Protein AF-A0A940EQD2-F1 (afdb_monomer_lite)

Foldseek 3Di:
DPQQWAWPPPWDAPDQQWIKTWIAGPNDIEIEIERGNDPDDDPVVVVVVSVVVSVCVVVDDCPDHHDYDYDD

Secondary structure (DSSP, 8-state):
---SEEE-S--EEEETTEEEEEEEETTEEEEEEEE-S--S--HHHHHHHHHHHHHHHHH----SSSEEEE--

Sequence (72 aa):
MNQAILFNDDLCQKADGIWQLSGFYQGELVVFELKTKVNELTEQIKFDWELQIEDWLEDNEPVQNPVVITLT

pLDDT: mean 90.01, std 7.71, range [49.19, 96.38]

Radius of gyration: 11.38 Å; chains: 1; bounding box: 28×25×28 Å

Structure (mmCIF, N/CA/C/O backbone):
data_AF-A0A940EQD2-F1
#
_entry.id   AF-A0A940EQD2-F1
#
loop_
_atom_site.group_PDB
_atom_site.id
_atom_site.type_symbol
_atom_site.label_atom_id
_atom_site.label_alt_id
_atom_site.label_comp_id
_atom_site.label_asym_id
_atom_site.label_entity_id
_atom_site.label_seq_id
_atom_site.pdbx_PDB_ins_code
_atom_site.Cartn_x
_atom_site.Cartn_y
_atom_site.Cartn_z
_atom_site.occupancy
_atom_site.B_iso_or_equiv
_atom_site.auth_seq_id
_atom_site.auth_comp_id
_atom_site.auth_asym_id
_atom_site.auth_atom_id
_atom_site.pdbx_PDB_model_num
ATOM 1 N N . MET A 1 1 ? 10.384 -14.085 0.025 1.00 49.19 1 MET A N 1
ATOM 2 C CA . MET A 1 1 ? 9.749 -12.808 -0.334 1.00 49.19 1 MET A CA 1
ATOM 3 C C . MET A 1 1 ? 10.860 -11.864 -0.731 1.00 49.19 1 MET A C 1
ATOM 5 O O . MET A 1 1 ? 11.743 -11.617 0.081 1.00 49.19 1 MET A O 1
ATOM 9 N N . ASN A 1 2 ? 10.900 -11.479 -2.000 1.00 60.22 2 ASN A N 1
ATOM 10 C CA . ASN A 1 2 ? 11.752 -10.398 -2.474 1.00 60.22 2 ASN A CA 1
ATOM 11 C C . ASN A 1 2 ? 10.807 -9.202 -2.575 1.00 60.22 2 ASN A C 1
ATOM 13 O O . ASN A 1 2 ? 9.883 -9.276 -3.377 1.00 60.22 2 ASN A O 1
ATOM 17 N N . GLN A 1 3 ? 10.942 -8.196 -1.710 1.00 63.59 3 GLN A N 1
ATOM 18 C CA . GLN A 1 3 ? 10.025 -7.055 -1.740 1.00 63.59 3 GLN A CA 1
ATOM 19 C C . GLN A 1 3 ? 10.149 -6.353 -3.091 1.00 63.59 3 GLN A C 1
ATOM 21 O O . GLN A 1 3 ? 11.229 -5.889 -3.458 1.00 63.59 3 GLN A O 1
ATOM 26 N N . ALA A 1 4 ? 9.050 -6.313 -3.844 1.00 78.81 4 ALA A N 1
ATOM 27 C CA . ALA A 1 4 ? 9.011 -5.680 -5.158 1.00 78.81 4 ALA A CA 1
ATOM 28 C C . ALA A 1 4 ? 9.082 -4.144 -5.059 1.00 78.81 4 ALA A C 1
ATOM 30 O O . ALA A 1 4 ? 9.462 -3.473 -6.020 1.00 78.81 4 ALA A O 1
ATOM 31 N N . ILE A 1 5 ? 8.752 -3.594 -3.887 1.00 89.88 5 ILE A N 1
ATOM 32 C CA . ILE A 1 5 ? 8.665 -2.164 -3.602 1.00 89.88 5 ILE A CA 1
ATOM 33 C C . ILE A 1 5 ? 9.245 -1.834 -2.221 1.00 89.88 5 ILE A C 1
ATOM 35 O O . ILE A 1 5 ? 9.180 -2.640 -1.298 1.00 89.88 5 ILE A O 1
ATOM 39 N N . LEU A 1 6 ? 9.805 -0.629 -2.080 1.00 92.50 6 LEU A N 1
ATOM 40 C CA . LEU A 1 6 ? 10.263 -0.071 -0.807 1.00 92.50 6 LEU A CA 1
ATOM 41 C C . LEU A 1 6 ? 9.373 1.112 -0.402 1.00 92.50 6 LEU A C 1
ATOM 43 O O . LEU A 1 6 ? 9.451 2.175 -1.017 1.00 92.50 6 LEU A O 1
ATOM 47 N N . PHE A 1 7 ? 8.515 0.926 0.601 1.00 93.88 7 PHE A N 1
ATOM 48 C CA . PHE A 1 7 ? 7.574 1.953 1.066 1.00 93.88 7 PHE A CA 1
ATOM 49 C C . PHE A 1 7 ? 8.266 3.081 1.846 1.00 93.88 7 PHE A C 1
ATOM 51 O O . PHE A 1 7 ? 9.201 2.838 2.610 1.00 93.88 7 PHE A O 1
ATOM 58 N N . ASN A 1 8 ? 7.785 4.316 1.674 1.00 93.25 8 ASN A N 1
ATOM 59 C CA . ASN A 1 8 ? 8.367 5.520 2.282 1.00 93.25 8 ASN A CA 1
ATOM 60 C C . ASN A 1 8 ? 7.796 5.875 3.665 1.00 93.25 8 ASN A C 1
ATOM 62 O O . ASN A 1 8 ? 8.198 6.887 4.235 1.00 93.25 8 ASN A O 1
ATOM 66 N N . ASP A 1 9 ? 6.876 5.068 4.203 1.00 90.25 9 ASP A N 1
ATOM 67 C CA . ASP A 1 9 ? 6.187 5.337 5.476 1.00 90.25 9 ASP A CA 1
ATOM 68 C C . ASP A 1 9 ? 5.497 6.719 5.522 1.00 90.25 9 ASP A C 1
ATOM 70 O O . ASP A 1 9 ? 5.464 7.412 6.536 1.00 90.25 9 ASP A O 1
ATOM 74 N N . ASP A 1 10 ? 4.946 7.143 4.387 1.00 93.81 10 ASP A N 1
ATOM 75 C CA . ASP A 1 10 ? 4.298 8.441 4.187 1.00 93.81 10 ASP A CA 1
ATOM 76 C C . ASP A 1 10 ? 2.776 8.315 4.008 1.00 93.81 10 ASP A C 1
ATOM 78 O O . ASP A 1 10 ? 2.128 9.165 3.392 1.00 93.81 10 ASP A O 1
ATOM 82 N N . LEU A 1 11 ? 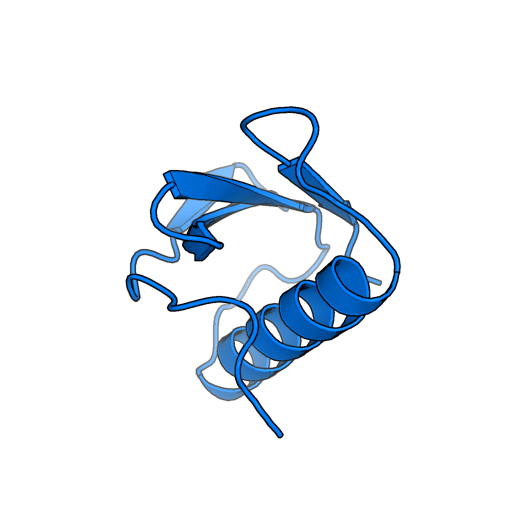2.196 7.245 4.562 1.00 93.44 11 LEU A N 1
ATOM 83 C CA . LEU A 1 11 ? 0.768 6.968 4.480 1.00 93.44 11 LEU A CA 1
ATOM 84 C C . LEU A 1 11 ? -0.048 8.100 5.122 1.00 93.44 11 LEU A C 1
ATOM 86 O O . LEU A 1 11 ? 0.053 8.376 6.318 1.00 93.44 11 LEU A O 1
ATOM 90 N N . CYS A 1 12 ? -0.902 8.736 4.326 1.00 92.81 12 CYS A N 1
ATOM 91 C CA . CYS A 1 12 ? -1.722 9.868 4.734 1.00 92.81 12 CYS A CA 1
ATOM 92 C C . CYS A 1 12 ? -3.141 9.782 4.162 1.00 92.81 12 CYS A C 1
ATOM 94 O O . CYS A 1 12 ? -3.384 9.202 3.104 1.00 92.81 12 CYS A O 1
ATOM 96 N N . GLN A 1 13 ? -4.108 10.375 4.862 1.00 92.38 13 GLN A N 1
ATOM 97 C CA . GLN A 1 13 ? -5.478 10.476 4.368 1.00 92.38 13 GLN A CA 1
ATOM 98 C C . GLN A 1 13 ? -5.610 11.703 3.459 1.00 92.38 13 GLN A C 1
ATOM 100 O O . GLN A 1 13 ? -5.369 12.832 3.888 1.00 92.38 13 GLN A O 1
ATOM 105 N N . LYS A 1 14 ? -6.019 11.493 2.205 1.00 91.12 14 LYS A N 1
ATOM 106 C CA . LYS A 1 14 ? -6.217 12.567 1.219 1.00 91.12 14 LYS A CA 1
ATOM 107 C C . LYS A 1 14 ? -7.644 13.113 1.248 1.00 91.12 14 LYS A C 1
ATOM 109 O O . LYS A 1 14 ? -7.857 14.313 1.090 1.00 91.12 14 LYS A O 1
ATOM 114 N N . ALA A 1 15 ? -8.621 12.227 1.415 1.00 89.75 15 ALA A N 1
ATOM 115 C CA . ALA A 1 15 ? -10.037 12.548 1.552 1.00 89.75 15 ALA A CA 1
ATOM 116 C C . ALA A 1 15 ? -10.752 11.419 2.309 1.00 89.75 15 ALA A C 1
ATOM 118 O O . ALA A 1 15 ? -10.155 10.383 2.603 1.00 89.75 15 ALA A O 1
ATOM 119 N N . ASP A 1 16 ? -12.037 11.603 2.608 1.00 88.44 16 ASP A N 1
ATOM 120 C CA . ASP A 1 16 ? -12.848 10.543 3.210 1.00 88.44 16 ASP A CA 1
ATOM 121 C C . ASP A 1 16 ? -12.830 9.283 2.324 1.00 88.44 16 ASP A C 1
ATOM 123 O O . ASP A 1 16 ? -13.085 9.354 1.118 1.00 88.44 16 ASP A O 1
ATOM 127 N N . GLY A 1 17 ? -12.439 8.149 2.910 1.00 89.94 17 GLY A N 1
ATOM 128 C CA . GLY A 1 17 ? -12.241 6.880 2.202 1.00 89.94 17 GLY A CA 1
ATOM 129 C C . GLY A 1 17 ? -11.111 6.840 1.158 1.00 89.94 17 GLY A C 1
ATOM 130 O O . GLY A 1 17 ? -11.055 5.895 0.368 1.00 89.94 17 GLY A O 1
ATOM 131 N N . ILE A 1 18 ? -10.217 7.839 1.118 1.00 93.31 18 ILE A N 1
ATOM 132 C CA . ILE A 1 18 ? -9.063 7.877 0.206 1.00 93.31 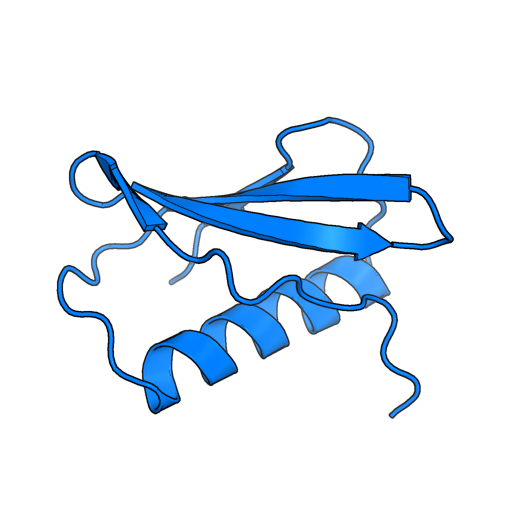18 ILE A CA 1
ATOM 133 C C . ILE A 1 18 ? -7.778 8.106 0.998 1.00 93.31 18 ILE A C 1
ATOM 135 O O . ILE A 1 18 ? -7.560 9.180 1.566 1.00 93.31 18 ILE A O 1
ATOM 139 N N . TRP A 1 19 ? -6.894 7.118 0.949 1.00 94.88 19 TRP A N 1
ATOM 140 C CA . TRP A 1 19 ? -5.554 7.170 1.518 1.00 94.88 19 TRP A CA 1
ATOM 141 C C . TRP A 1 19 ? -4.507 7.214 0.414 1.00 94.88 19 TRP A C 1
ATOM 143 O O . TRP A 1 19 ? -4.761 6.810 -0.719 1.00 94.88 19 TRP A O 1
ATOM 153 N N . GLN A 1 20 ? -3.337 7.740 0.736 1.00 94.94 20 GLN A N 1
ATOM 154 C CA . GLN A 1 20 ? -2.218 7.853 -0.178 1.00 94.94 20 GLN A CA 1
ATOM 155 C C . GLN A 1 20 ? -0.935 7.444 0.530 1.00 94.94 20 GLN A C 1
ATOM 157 O O . GLN A 1 20 ? -0.698 7.883 1.649 1.00 94.94 20 GLN A O 1
ATOM 162 N N . LEU A 1 21 ? -0.105 6.655 -0.143 1.00 95.50 21 LEU A N 1
ATOM 163 C CA . LEU A 1 21 ? 1.278 6.393 0.248 1.00 95.50 21 LEU A CA 1
ATOM 164 C C . LEU A 1 21 ? 2.169 6.370 -0.993 1.00 95.50 21 LEU A C 1
ATOM 166 O O . LEU A 1 21 ? 1.675 6.261 -2.118 1.00 95.50 21 LEU A O 1
ATOM 170 N N . SER A 1 22 ? 3.477 6.425 -0.796 1.00 95.94 22 SER A N 1
ATOM 171 C CA . SER A 1 22 ? 4.454 6.255 -1.858 1.00 95.94 22 SER A CA 1
ATOM 172 C C . SER A 1 22 ? 5.500 5.197 -1.524 1.00 95.94 22 SER A C 1
ATOM 174 O O . SER A 1 22 ? 5.734 4.819 -0.373 1.00 95.94 22 SER A O 1
ATOM 176 N N . GLY A 1 23 ? 6.143 4.698 -2.570 1.00 94.81 23 GLY A N 1
ATOM 177 C CA . GLY A 1 23 ? 7.266 3.787 -2.452 1.00 94.81 23 GLY A CA 1
ATOM 178 C C . GLY A 1 23 ? 8.101 3.763 -3.720 1.00 94.81 23 GLY A C 1
ATOM 179 O O . GLY A 1 23 ? 7.687 4.252 -4.772 1.00 94.81 23 GLY A O 1
ATOM 180 N N . PHE A 1 24 ? 9.298 3.203 -3.612 1.00 93.69 24 PHE A N 1
ATOM 181 C CA . PHE A 1 24 ? 10.194 3.001 -4.739 1.00 93.69 24 PHE A CA 1
ATOM 182 C C . PHE A 1 24 ? 9.982 1.617 -5.343 1.00 93.69 24 PHE A C 1
ATOM 184 O O . PHE A 1 24 ? 10.325 0.610 -4.725 1.00 93.69 24 PHE A O 1
ATOM 191 N N . TYR A 1 25 ? 9.454 1.580 -6.563 1.00 92.12 25 TYR A N 1
ATOM 192 C CA . TYR A 1 25 ? 9.314 0.372 -7.373 1.00 92.12 25 TYR A CA 1
ATOM 193 C C . TYR A 1 25 ? 10.305 0.457 -8.535 1.00 92.12 25 TYR A C 1
ATOM 195 O O . TYR A 1 25 ? 10.302 1.429 -9.284 1.00 92.12 25 TYR A O 1
ATOM 203 N N . GLN A 1 26 ? 11.216 -0.516 -8.642 1.00 89.38 26 GLN A N 1
ATOM 204 C CA . GLN A 1 26 ? 12.287 -0.541 -9.657 1.00 89.38 26 GLN A CA 1
ATOM 205 C C . GLN A 1 26 ? 13.140 0.752 -9.743 1.00 89.38 26 GLN A C 1
ATOM 207 O O . GLN A 1 26 ? 13.706 1.075 -10.783 1.00 89.38 26 GLN A O 1
ATOM 212 N N . GLY A 1 27 ? 13.276 1.482 -8.629 1.00 89.06 27 GLY A N 1
ATOM 213 C CA . GLY A 1 27 ? 14.042 2.734 -8.557 1.00 89.06 27 GLY A CA 1
ATOM 214 C C . GLY A 1 27 ? 13.254 3.993 -8.931 1.00 89.06 27 GLY A C 1
ATOM 215 O O . GLY A 1 27 ? 13.798 5.092 -8.827 1.00 89.06 27 GLY A O 1
ATOM 216 N N . GLU A 1 28 ? 11.980 3.860 -9.296 1.00 90.94 28 GLU A N 1
ATOM 217 C CA . GLU A 1 28 ? 11.081 4.980 -9.563 1.00 90.94 28 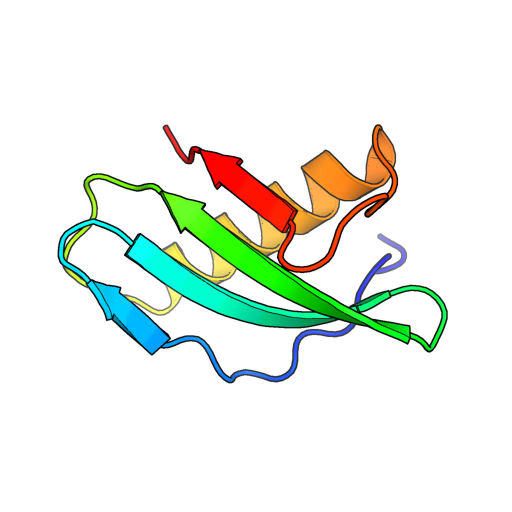GLU A CA 1
ATOM 218 C C . GLU A 1 28 ? 10.127 5.212 -8.389 1.00 90.94 28 GLU A C 1
ATOM 220 O O . GLU A 1 28 ? 9.660 4.270 -7.748 1.00 90.94 28 GLU A O 1
ATOM 225 N N . LEU A 1 29 ? 9.838 6.484 -8.098 1.00 94.56 29 LEU A N 1
ATOM 226 C CA . LEU A 1 29 ? 8.865 6.856 -7.074 1.00 94.56 29 LEU A CA 1
ATOM 227 C C . LEU A 1 29 ? 7.447 6.653 -7.616 1.00 94.56 29 LEU A C 1
ATOM 229 O O . LEU A 1 29 ? 7.012 7.363 -8.526 1.00 94.56 29 LEU A O 1
ATOM 233 N N . VAL A 1 30 ? 6.708 5.735 -7.006 1.00 95.12 30 VAL A N 1
ATOM 234 C CA . VAL A 1 30 ? 5.315 5.436 -7.338 1.00 95.12 30 VAL A CA 1
ATOM 235 C C . VAL A 1 30 ? 4.424 5.864 -6.180 1.00 95.12 30 VAL A C 1
ATOM 237 O O . VAL A 1 30 ? 4.709 5.561 -5.023 1.00 95.12 30 VAL A O 1
ATOM 240 N N . VAL A 1 31 ? 3.345 6.581 -6.492 1.00 96.38 31 VAL A N 1
ATOM 241 C CA . VAL A 1 31 ? 2.320 6.971 -5.520 1.00 96.38 31 VAL A CA 1
ATOM 242 C C . VAL A 1 31 ? 1.111 6.061 -5.693 1.00 96.38 31 VAL A C 1
ATOM 244 O O . VAL A 1 31 ? 0.608 5.894 -6.803 1.00 96.38 31 VAL A O 1
ATOM 247 N N . PHE A 1 32 ? 0.621 5.506 -4.591 1.00 95.44 32 PHE A N 1
ATOM 248 C CA . PHE A 1 32 ? -0.574 4.675 -4.535 1.00 95.44 32 PHE A CA 1
ATOM 249 C C . PHE A 1 32 ? -1.697 5.445 -3.854 1.00 95.44 32 PHE A C 1
ATOM 251 O O . PHE A 1 32 ? -1.531 5.968 -2.755 1.00 95.44 32 PHE A O 1
ATOM 258 N N . GLU A 1 33 ? -2.852 5.505 -4.507 1.00 96.00 33 GLU A N 1
ATOM 259 C CA . GLU A 1 33 ? -4.107 5.985 -3.945 1.00 96.00 33 GLU A CA 1
ATOM 260 C C . GLU A 1 33 ? -5.002 4.795 -3.613 1.00 96.00 33 GLU A C 1
ATOM 262 O O . GLU A 1 33 ? -5.477 4.075 -4.494 1.00 96.00 33 GLU A O 1
ATOM 267 N N . LEU A 1 34 ? -5.249 4.612 -2.324 1.00 94.81 34 LEU A N 1
ATOM 268 C CA . LEU A 1 34 ? -6.023 3.524 -1.761 1.00 94.81 34 LEU A CA 1
ATOM 269 C C . LEU A 1 34 ? -7.448 3.995 -1.480 1.00 94.81 34 LEU A C 1
ATOM 271 O O . LEU A 1 34 ? -7.681 4.860 -0.634 1.00 94.81 34 LEU A O 1
ATOM 275 N N . LYS A 1 35 ? -8.418 3.409 -2.177 1.00 94.69 35 LYS A N 1
ATOM 276 C CA . LYS A 1 35 ? -9.845 3.612 -1.911 1.00 94.69 35 LYS A CA 1
ATOM 277 C C . LYS A 1 35 ? -10.324 2.542 -0.947 1.00 94.69 35 LYS A C 1
ATOM 279 O O . LYS A 1 35 ? -10.269 1.363 -1.278 1.00 94.69 35 LYS A O 1
ATOM 284 N N . THR A 1 36 ? -10.811 2.945 0.219 1.00 92.62 36 THR A N 1
ATOM 285 C CA . THR A 1 36 ? -11.253 2.031 1.281 1.00 92.62 36 THR A CA 1
ATOM 286 C C . THR A 1 36 ? -12.417 2.629 2.066 1.00 92.62 36 THR A C 1
ATOM 288 O O . THR A 1 36 ? -12.645 3.835 2.048 1.00 92.62 36 THR A O 1
ATOM 291 N N . LYS A 1 37 ? -13.172 1.782 2.770 1.00 89.38 37 LYS A N 1
ATOM 292 C CA . LYS A 1 37 ? -14.183 2.212 3.757 1.00 89.38 37 LYS A CA 1
ATOM 293 C C . LYS A 1 37 ? -13.604 2.364 5.165 1.00 89.38 37 LYS A C 1
ATOM 295 O O . LYS A 1 37 ? -14.326 2.713 6.096 1.00 89.38 37 LYS A O 1
ATOM 300 N N . VAL A 1 38 ? -12.328 2.029 5.331 1.00 87.19 38 VAL A N 1
ATOM 301 C CA . VAL A 1 38 ? -11.617 2.097 6.601 1.00 87.19 38 VAL A CA 1
ATOM 302 C C . VAL A 1 38 ? -11.210 3.543 6.872 1.00 87.19 38 VAL A C 1
ATOM 304 O O . VAL A 1 38 ? -10.450 4.150 6.115 1.00 87.19 38 VAL A O 1
ATOM 307 N N . ASN A 1 39 ? -11.723 4.077 7.979 1.00 82.12 39 ASN A N 1
ATOM 308 C CA . ASN A 1 39 ? -11.504 5.465 8.389 1.00 82.12 39 ASN A CA 1
ATOM 309 C C . ASN A 1 39 ? -10.484 5.609 9.525 1.00 82.12 39 ASN A C 1
ATOM 311 O O . ASN A 1 39 ? -10.056 6.722 9.812 1.00 82.12 39 ASN A O 1
ATOM 315 N N . GLU A 1 40 ? -10.095 4.506 10.165 1.00 85.25 40 GLU A N 1
ATOM 316 C CA . GLU A 1 40 ? -9.092 4.492 11.228 1.00 85.25 40 GLU A CA 1
ATOM 317 C C . GLU A 1 40 ? -7.865 3.715 10.759 1.00 85.25 40 GLU A C 1
ATOM 319 O O . GLU A 1 40 ? -7.980 2.578 10.301 1.00 85.25 40 GLU A O 1
ATOM 324 N N . LEU A 1 41 ? -6.695 4.340 10.868 1.00 88.19 41 LEU A N 1
ATOM 325 C CA . LEU A 1 41 ? -5.429 3.719 10.515 1.00 88.19 41 LEU A CA 1
ATOM 326 C C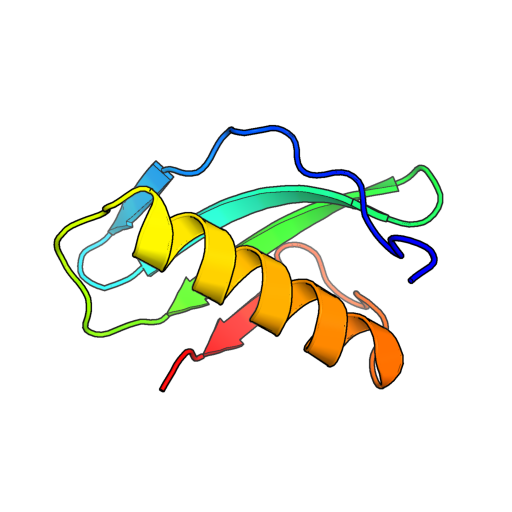 . LEU A 1 41 ? -4.797 3.096 11.759 1.00 88.19 41 LEU A C 1
ATOM 328 O O . LEU A 1 41 ? -4.435 3.801 12.700 1.00 88.19 41 LEU A O 1
ATOM 332 N N . THR A 1 42 ? -4.627 1.778 11.735 1.00 92.00 42 THR A N 1
ATOM 333 C CA . THR A 1 42 ? -3.799 1.043 12.698 1.00 92.00 42 THR A CA 1
ATOM 334 C C . THR A 1 42 ? -2.553 0.513 11.997 1.00 92.00 42 THR A C 1
ATOM 336 O O . THR A 1 42 ? -2.528 0.395 10.772 1.00 92.00 42 THR A O 1
ATOM 339 N N . GLU A 1 43 ? -1.519 0.156 12.760 1.00 90.50 43 GLU A N 1
ATOM 340 C CA . GLU A 1 43 ? -0.316 -0.468 12.191 1.00 90.50 43 GLU A CA 1
ATOM 341 C C . GLU A 1 43 ? -0.657 -1.757 11.433 1.00 90.50 43 GLU A C 1
ATOM 343 O O . GLU A 1 43 ? -0.153 -1.973 10.339 1.00 90.50 43 GLU A O 1
ATOM 348 N N . GLN A 1 44 ? -1.578 -2.570 11.959 1.00 92.62 44 GLN A N 1
ATOM 349 C CA . GLN A 1 44 ? -2.045 -3.779 11.280 1.00 92.62 44 GLN A CA 1
ATOM 350 C C . GLN A 1 44 ? -2.678 -3.460 9.918 1.00 92.62 44 GLN A C 1
ATOM 352 O O . GLN A 1 44 ? -2.322 -4.077 8.923 1.00 92.62 44 GLN A O 1
ATOM 357 N N . ILE A 1 45 ? -3.566 -2.463 9.866 1.00 92.12 45 ILE A N 1
ATOM 358 C CA . ILE A 1 45 ? -4.228 -2.034 8.626 1.00 92.12 45 ILE A CA 1
ATOM 359 C C . ILE A 1 45 ? -3.205 -1.517 7.613 1.00 92.12 45 ILE A C 1
ATOM 361 O O . ILE A 1 45 ? -3.300 -1.829 6.430 1.00 92.12 45 ILE A O 1
ATOM 365 N N . LYS A 1 46 ? -2.210 -0.754 8.076 1.00 92.00 46 LYS A N 1
ATOM 366 C CA . LYS A 1 46 ? -1.114 -0.284 7.230 1.00 92.00 46 LYS A CA 1
ATOM 367 C C . LYS A 1 46 ? -0.364 -1.460 6.595 1.00 92.00 46 LYS A C 1
ATOM 369 O O . LYS A 1 46 ? -0.208 -1.471 5.378 1.00 92.00 46 LYS A O 1
ATOM 374 N N . PHE A 1 47 ? 0.051 -2.445 7.394 1.00 91.88 47 PHE A N 1
ATOM 375 C CA . PHE A 1 47 ? 0.748 -3.628 6.882 1.00 91.88 47 PHE A CA 1
ATOM 376 C C . PHE A 1 47 ? -0.129 -4.441 5.920 1.00 91.88 47 PHE A C 1
ATOM 378 O O . PHE A 1 47 ? 0.355 -4.881 4.883 1.00 91.88 47 PHE A O 1
ATOM 385 N N . ASP A 1 48 ? -1.424 -4.590 6.210 1.00 93.00 48 ASP A N 1
ATOM 386 C CA . ASP A 1 48 ? -2.367 -5.275 5.316 1.00 93.00 48 ASP A CA 1
ATOM 387 C C . ASP A 1 48 ? -2.498 -4.561 3.958 1.00 93.00 48 ASP A C 1
ATOM 389 O O . ASP A 1 48 ? -2.671 -5.209 2.925 1.00 93.00 48 ASP A O 1
ATOM 393 N N . TRP A 1 49 ? -2.424 -3.227 3.934 1.00 93.62 49 TRP A N 1
ATOM 394 C CA . TRP A 1 49 ? -2.456 -2.452 2.690 1.00 93.62 49 TRP A CA 1
ATOM 395 C C . TRP A 1 49 ? -1.147 -2.553 1.915 1.00 93.62 49 TRP A C 1
ATOM 397 O O . TRP A 1 49 ? -1.185 -2.725 0.701 1.00 93.62 49 TRP A O 1
ATOM 407 N N . GLU A 1 50 ? -0.006 -2.482 2.599 1.00 93.12 50 GLU A N 1
ATOM 408 C CA . GLU A 1 50 ? 1.314 -2.691 1.996 1.00 93.12 50 GLU A CA 1
ATOM 409 C C . GL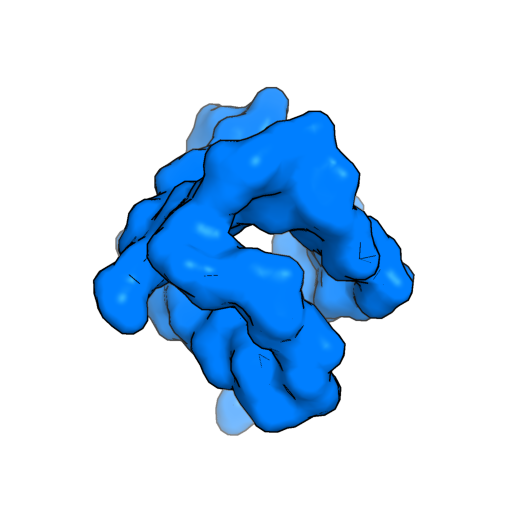U A 1 50 ? 1.407 -4.076 1.336 1.00 93.12 50 GLU A C 1
ATOM 411 O O . GLU A 1 50 ? 1.822 -4.170 0.182 1.00 93.12 50 GLU A O 1
ATOM 416 N N . LEU A 1 51 ? 0.910 -5.125 2.003 1.00 92.25 51 LEU A N 1
ATOM 417 C CA . LEU A 1 51 ? 0.826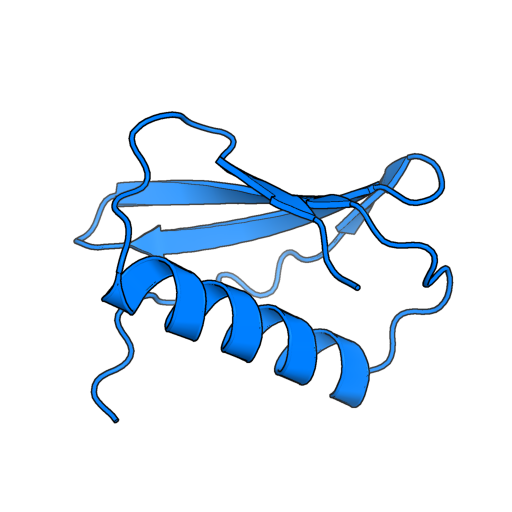 -6.479 1.443 1.00 92.25 51 LEU A CA 1
ATOM 418 C C . LEU A 1 51 ? -0.069 -6.545 0.201 1.00 92.25 51 LEU A C 1
ATOM 420 O O . LEU A 1 51 ? 0.328 -7.120 -0.804 1.00 92.25 51 LEU A O 1
ATOM 424 N N . GLN A 1 52 ? -1.246 -5.914 0.224 1.00 92.88 52 GLN A N 1
ATOM 425 C CA . GLN A 1 52 ? -2.128 -5.884 -0.951 1.00 92.88 52 GLN A CA 1
ATOM 426 C C . GLN A 1 52 ? -1.515 -5.134 -2.141 1.00 92.88 52 GLN A C 1
ATOM 428 O O . GLN A 1 52 ? -1.782 -5.480 -3.291 1.00 92.88 52 GLN A O 1
ATOM 433 N N . ILE A 1 53 ? -0.710 -4.099 -1.886 1.00 92.75 53 ILE A N 1
ATOM 434 C CA . ILE A 1 53 ? 0.031 -3.392 -2.937 1.00 92.75 53 ILE A CA 1
ATOM 435 C C . ILE A 1 53 ? 1.136 -4.287 -3.497 1.00 92.75 53 ILE A C 1
ATOM 437 O O . ILE A 1 53 ? 1.298 -4.341 -4.713 1.00 92.75 53 ILE A O 1
ATOM 441 N N . GLU A 1 54 ? 1.879 -4.988 -2.635 1.00 91.06 54 GLU A N 1
ATOM 442 C CA . GLU A 1 54 ? 2.893 -5.960 -3.057 1.00 91.06 54 GLU A CA 1
ATOM 443 C C . GLU A 1 54 ? 2.275 -7.066 -3.923 1.00 91.06 54 GLU A C 1
ATOM 445 O O . GLU A 1 54 ? 2.748 -7.276 -5.038 1.00 91.06 54 GLU A O 1
ATOM 450 N N . ASP A 1 55 ? 1.177 -7.680 -3.472 1.00 91.56 55 ASP A N 1
ATOM 451 C CA . ASP A 1 55 ? 0.439 -8.701 -4.226 1.00 91.56 55 ASP A CA 1
ATOM 452 C C . ASP A 1 55 ? -0.033 -8.155 -5.585 1.00 91.56 55 ASP A C 1
ATOM 454 O O . ASP A 1 55 ? 0.098 -8.809 -6.618 1.00 91.56 55 ASP A O 1
ATOM 458 N N . TRP A 1 56 ? -0.541 -6.916 -5.622 1.00 91.88 56 TRP A N 1
ATOM 459 C CA . TRP A 1 56 ? -0.953 -6.281 -6.876 1.00 91.88 56 TRP A CA 1
ATOM 460 C C . TRP A 1 56 ? 0.221 -6.094 -7.848 1.00 91.88 56 TRP A C 1
ATOM 462 O O . TRP A 1 56 ? 0.040 -6.280 -9.054 1.00 91.88 56 TRP A O 1
ATOM 472 N N . LEU A 1 57 ? 1.411 -5.758 -7.339 1.00 91.38 57 LEU A N 1
ATOM 473 C CA . LEU A 1 57 ? 2.639 -5.574 -8.121 1.00 91.38 57 LEU A CA 1
ATOM 474 C C . LEU A 1 57 ? 3.253 -6.891 -8.627 1.00 91.38 57 LEU A C 1
ATOM 476 O O . LEU A 1 57 ? 4.136 -6.840 -9.486 1.00 91.38 57 LEU A O 1
ATOM 480 N N . GLU A 1 58 ? 2.821 -8.055 -8.125 1.00 90.00 58 GLU A N 1
ATOM 481 C CA . GLU A 1 58 ? 3.230 -9.352 -8.685 1.00 90.00 58 GLU A CA 1
ATOM 482 C C . GLU A 1 58 ? 2.589 -9.602 -10.059 1.00 90.00 58 GLU A C 1
ATOM 484 O O . GLU A 1 58 ? 3.238 -10.139 -10.959 1.00 90.00 58 GLU A O 1
ATOM 489 N N . ASP A 1 59 ? 1.338 -9.167 -10.235 1.00 90.44 59 ASP A N 1
ATOM 490 C CA . ASP A 1 59 ? 0.556 -9.376 -11.459 1.00 90.44 59 ASP A CA 1
ATOM 491 C C . ASP A 1 59 ? 0.471 -8.128 -12.359 1.00 90.44 59 ASP A C 1
ATOM 493 O O . ASP A 1 59 ? 0.071 -8.227 -13.523 1.00 90.44 59 ASP A O 1
ATOM 497 N N . ASN A 1 60 ? 0.807 -6.941 -11.840 1.00 90.81 60 ASN A N 1
ATOM 498 C CA . ASN A 1 60 ? 0.610 -5.662 -12.526 1.00 90.81 60 ASN A CA 1
ATOM 499 C C . ASN A 1 60 ? 1.832 -4.744 -12.419 1.00 90.81 60 ASN A C 1
ATOM 501 O O . ASN A 1 60 ? 2.570 -4.754 -11.439 1.00 90.81 60 ASN A O 1
ATOM 505 N N . GLU A 1 61 ? 1.985 -3.863 -13.408 1.00 89.69 61 GLU A N 1
ATOM 506 C CA . GLU A 1 61 ? 2.974 -2.786 -13.381 1.00 89.69 61 GLU A CA 1
ATOM 507 C C . GLU A 1 61 ? 2.292 -1.422 -13.166 1.00 89.69 61 GLU A C 1
ATOM 509 O O . GLU A 1 61 ? 1.187 -1.185 -13.674 1.00 89.69 61 GLU A O 1
ATOM 514 N N . PRO A 1 62 ? 2.935 -0.483 -12.450 1.00 88.81 62 PRO A N 1
ATOM 515 C CA . PRO A 1 62 ? 2.417 0.863 -12.239 1.00 88.81 62 PRO A CA 1
ATOM 516 C C . PRO A 1 62 ? 2.523 1.708 -13.524 1.00 88.81 62 PRO A C 1
ATOM 518 O O . PRO A 1 62 ? 3.407 2.542 -13.681 1.00 88.81 62 PRO A O 1
ATOM 521 N N . VAL A 1 63 ? 1.586 1.514 -14.455 1.00 88.81 63 VAL A N 1
ATOM 522 C CA . VAL A 1 63 ? 1.536 2.218 -15.757 1.00 88.81 63 VAL A CA 1
ATOM 523 C C . VAL A 1 63 ? 1.099 3.687 -15.669 1.00 88.81 63 VAL A C 1
ATOM 525 O O . VAL A 1 63 ? 1.167 4.425 -16.652 1.00 88.81 63 VAL A O 1
ATOM 528 N N . GLN A 1 64 ? 0.614 4.120 -14.506 1.00 89.00 64 GLN A N 1
ATOM 529 C CA . GLN A 1 64 ? 0.161 5.481 -14.231 1.00 89.00 64 GLN A CA 1
ATOM 530 C C . GLN A 1 64 ? 0.527 5.882 -12.801 1.00 89.00 64 GLN A C 1
ATOM 532 O O . GLN A 1 64 ? 0.577 5.036 -11.914 1.00 89.00 64 GLN A O 1
ATOM 537 N N . ASN A 1 65 ? 0.741 7.177 -12.571 1.00 90.69 65 ASN A N 1
ATOM 538 C CA . ASN A 1 65 ? 1.075 7.717 -11.257 1.00 90.69 65 ASN A CA 1
ATOM 539 C C . ASN A 1 65 ? 0.164 8.929 -10.953 1.00 90.69 65 ASN A C 1
ATOM 541 O O . ASN A 1 65 ? 0.250 9.926 -11.678 1.00 90.69 65 ASN A O 1
ATOM 545 N N . PRO A 1 66 ? -0.727 8.870 -9.943 1.00 91.94 66 PRO A N 1
ATOM 546 C CA . PRO A 1 66 ? -0.875 7.791 -8.963 1.00 91.94 66 PRO A CA 1
ATOM 547 C C . PRO A 1 66 ? -1.556 6.518 -9.503 1.00 91.94 66 PRO A C 1
ATOM 549 O O . PRO A 1 66 ? -2.460 6.567 -10.347 1.00 91.94 66 PRO A O 1
ATOM 552 N N . VAL A 1 67 ? -1.140 5.370 -8.965 1.00 94.56 67 VAL A N 1
ATOM 553 C CA . VAL A 1 67 ? -1.807 4.071 -9.124 1.00 94.56 67 VAL A CA 1
ATOM 554 C C . VAL A 1 67 ? -3.012 4.043 -8.195 1.00 94.56 67 VAL A C 1
ATOM 556 O O . VAL A 1 67 ? -2.884 4.340 -7.014 1.00 94.56 67 VAL A O 1
ATOM 559 N N . VAL A 1 68 ? -4.188 3.679 -8.702 1.00 94.06 68 VAL A N 1
ATOM 560 C CA . VAL A 1 68 ? -5.412 3.643 -7.893 1.00 94.06 68 VAL A CA 1
ATOM 561 C C . VAL A 1 68 ? -5.765 2.198 -7.565 1.00 94.06 68 VAL A C 1
ATOM 563 O O . VAL A 1 68 ? -6.089 1.428 -8.466 1.00 94.06 68 VAL A O 1
ATOM 566 N N . ILE A 1 69 ? -5.768 1.854 -6.279 1.00 92.38 69 ILE A N 1
ATOM 567 C CA . ILE A 1 69 ? -6.118 0.522 -5.775 1.00 92.38 69 ILE A CA 1
ATOM 568 C C . ILE A 1 69 ? -7.393 0.639 -4.943 1.00 92.38 69 ILE A C 1
ATOM 570 O O . ILE A 1 69 ? -7.554 1.554 -4.137 1.00 92.38 69 ILE A O 1
ATOM 574 N N . THR A 1 70 ? -8.338 -0.273 -5.164 1.00 92.50 70 THR A N 1
ATOM 575 C CA . THR A 1 70 ? -9.551 -0.366 -4.343 1.00 92.50 70 THR A CA 1
ATOM 576 C C . THR A 1 70 ? -9.381 -1.520 -3.376 1.00 92.50 70 THR A C 1
ATOM 578 O O . THR A 1 70 ? -9.303 -2.666 -3.805 1.00 92.50 70 THR A O 1
ATOM 581 N N . LEU A 1 71 ? -9.318 -1.198 -2.090 1.00 87.50 71 LEU A N 1
ATOM 582 C CA . LEU A 1 71 ? -9.198 -2.162 -1.008 1.00 87.50 71 LEU A CA 1
ATOM 583 C C . LEU A 1 71 ? -10.606 -2.589 -0.583 1.00 87.50 71 LEU A C 1
ATOM 585 O O . LEU A 1 71 ? -11.482 -1.739 -0.377 1.00 87.50 71 LEU A O 1
ATOM 589 N N . THR A 1 72 ? -10.833 -3.897 -0.500 1.00 75.44 72 THR A N 1
ATOM 590 C CA . THR A 1 72 ? -12.117 -4.499 -0.093 1.00 75.44 72 THR A CA 1
ATOM 591 C C . THR A 1 72 ? -12.196 -4.794 1.390 1.00 75.44 72 THR A C 1
ATOM 593 O O . THR A 1 72 ? -11.170 -5.224 1.954 1.00 75.44 72 THR A O 1
#